Protein AF-A0A072TZC8-F1 (afdb_monomer)

Structure (mmCIF, N/CA/C/O backbone):
data_AF-A0A072TZC8-F1
#
_entry.id   AF-A0A072TZC8-F1
#
loop_
_atom_site.group_PDB
_atom_site.id
_atom_site.type_symbol
_atom_site.label_atom_id
_atom_site.label_alt_id
_atom_site.label_comp_id
_atom_site.label_asym_id
_atom_site.label_entity_id
_atom_site.label_seq_id
_atom_site.pdbx_PDB_ins_code
_atom_site.Cartn_x
_atom_site.Cartn_y
_atom_site.Cartn_z
_atom_site.occupancy
_atom_site.B_iso_or_equiv
_atom_site.auth_seq_id
_atom_site.auth_comp_id
_atom_site.auth_asym_id
_atom_site.auth_atom_id
_atom_site.pdbx_PDB_model_num
ATOM 1 N N . MET A 1 1 ? 20.073 1.582 -9.958 1.00 36.41 1 MET A N 1
ATOM 2 C CA . MET A 1 1 ? 19.822 2.308 -11.222 1.00 36.41 1 MET A CA 1
ATOM 3 C C . MET A 1 1 ? 18.313 2.449 -11.363 1.00 36.41 1 MET A C 1
ATOM 5 O O . MET A 1 1 ? 17.673 1.472 -11.715 1.00 36.41 1 MET A O 1
ATOM 9 N N . GLY A 1 2 ? 17.736 3.588 -10.967 1.00 42.50 2 GLY A N 1
ATOM 10 C CA . GLY A 1 2 ? 16.293 3.835 -11.092 1.00 42.50 2 GLY A CA 1
ATOM 11 C C . GLY A 1 2 ? 15.986 4.432 -12.461 1.00 42.50 2 GLY A C 1
ATOM 12 O O . GLY A 1 2 ? 16.650 5.389 -12.862 1.00 42.50 2 GLY A O 1
ATOM 13 N N . LEU A 1 3 ? 15.029 3.863 -13.195 1.00 43.97 3 LEU A N 1
ATOM 14 C CA . LEU A 1 3 ? 14.550 4.468 -14.434 1.00 43.97 3 LEU A CA 1
ATOM 15 C C . LEU A 1 3 ? 13.357 5.362 -14.084 1.00 43.97 3 LEU A C 1
ATOM 17 O O . LEU A 1 3 ? 12.316 4.886 -13.640 1.00 43.97 3 LEU A O 1
ATOM 21 N N . VAL A 1 4 ? 13.531 6.671 -14.264 1.00 49.66 4 VAL A N 1
ATOM 22 C CA . VAL A 1 4 ? 12.492 7.686 -14.057 1.00 49.66 4 VAL A CA 1
ATOM 23 C C . VAL A 1 4 ? 11.310 7.353 -14.968 1.00 49.66 4 VAL A C 1
ATOM 25 O O . VAL A 1 4 ? 11.406 7.471 -16.191 1.00 49.66 4 VAL A O 1
ATOM 28 N N . CYS A 1 5 ? 10.196 6.909 -14.389 1.00 47.62 5 CYS A N 1
ATOM 29 C CA . CYS A 1 5 ? 9.000 6.513 -15.128 1.00 47.62 5 CYS A CA 1
ATOM 30 C C . CYS A 1 5 ? 8.193 7.731 -15.599 1.00 47.62 5 CYS A C 1
ATOM 32 O O . CYS A 1 5 ? 7.047 7.897 -15.205 1.00 47.62 5 CYS A O 1
ATOM 34 N N . SER A 1 6 ? 8.808 8.624 -16.383 1.00 45.84 6 SER A N 1
ATOM 35 C CA . SER A 1 6 ? 8.193 9.567 -17.339 1.00 45.84 6 SER A CA 1
ATOM 36 C C . SER A 1 6 ? 9.176 10.678 -17.721 1.00 45.84 6 SER A C 1
ATOM 38 O O . SER A 1 6 ? 9.781 11.350 -16.889 1.00 45.84 6 SER A O 1
ATOM 40 N N . GLY A 1 7 ? 9.349 10.866 -19.029 1.00 46.41 7 GLY A N 1
ATOM 41 C CA . GLY A 1 7 ? 10.261 11.848 -19.600 1.00 46.41 7 GLY A CA 1
ATOM 42 C C . GLY A 1 7 ? 9.700 13.267 -19.620 1.00 46.41 7 GLY A C 1
ATOM 43 O O . GLY A 1 7 ? 9.469 13.752 -20.717 1.00 46.41 7 GLY A O 1
ATOM 44 N N . LEU A 1 8 ? 9.498 13.895 -18.449 1.00 41.50 8 LEU A N 1
ATOM 45 C CA . LEU A 1 8 ? 9.553 15.349 -18.144 1.00 41.50 8 LEU A CA 1
ATOM 46 C C . LEU A 1 8 ? 8.630 15.680 -16.938 1.00 41.50 8 LEU A C 1
ATOM 48 O O . LEU A 1 8 ? 7.411 15.586 -17.054 1.00 41.50 8 LEU A O 1
ATOM 52 N N . SER A 1 9 ? 9.225 16.150 -15.826 1.00 37.41 9 SER A N 1
ATOM 53 C CA . SER A 1 9 ? 8.654 16.472 -14.482 1.00 37.41 9 SER A CA 1
ATOM 54 C C . SER A 1 9 ? 8.325 15.261 -13.583 1.00 37.41 9 SER A C 1
ATOM 56 O O . SER A 1 9 ? 7.990 14.218 -14.126 1.00 37.41 9 SER A O 1
ATOM 58 N N . PRO A 1 10 ? 8.532 15.330 -12.246 1.00 44.84 10 PRO A N 1
ATOM 59 C CA . PRO A 1 10 ? 9.060 14.197 -11.485 1.00 44.84 10 PRO A CA 1
ATOM 60 C C . PRO A 1 10 ? 7.987 13.131 -11.200 1.00 44.84 10 PRO A C 1
ATOM 62 O O . PRO A 1 10 ? 7.127 13.365 -10.349 1.00 44.84 10 PRO A O 1
ATOM 65 N N . PRO A 1 11 ? 8.036 11.949 -11.843 1.00 52.09 11 PRO A N 1
ATOM 66 C CA . PRO A 1 11 ? 7.385 10.772 -11.290 1.00 52.09 11 PRO A CA 1
ATOM 67 C C . PRO A 1 11 ? 8.161 10.331 -10.047 1.00 52.09 11 PRO A C 1
ATOM 69 O O . PRO A 1 11 ? 9.393 10.417 -10.005 1.00 52.09 11 PRO A O 1
ATOM 72 N N . GLU A 1 12 ? 7.447 9.830 -9.047 1.00 54.31 12 GLU A N 1
ATOM 73 C CA . GLU A 1 12 ? 8.063 9.033 -7.989 1.00 54.31 12 GLU A CA 1
ATOM 74 C C . GLU A 1 12 ? 8.883 7.899 -8.645 1.00 54.31 12 GLU A C 1
ATOM 76 O O . GLU A 1 12 ? 8.425 7.302 -9.631 1.00 54.31 12 GLU A O 1
ATOM 81 N N . PRO A 1 13 ? 10.128 7.656 -8.203 1.00 56.62 13 PRO A N 1
ATOM 82 C CA . PRO A 1 13 ? 10.974 6.644 -8.819 1.00 56.62 13 PRO A CA 1
ATOM 83 C C . PRO A 1 13 ? 10.336 5.266 -8.621 1.00 56.62 13 PRO A C 1
ATOM 85 O O . PRO A 1 13 ? 10.059 4.883 -7.497 1.00 56.62 13 PRO A O 1
ATOM 88 N N . CYS A 1 14 ? 10.098 4.535 -9.713 1.00 58.78 14 CYS A N 1
ATOM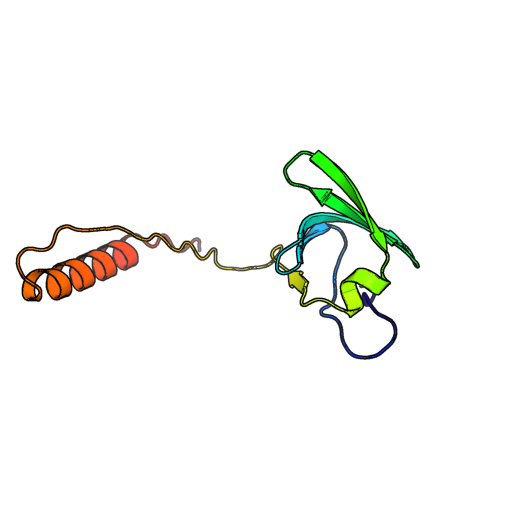 89 C CA . CYS A 1 14 ? 9.711 3.125 -9.650 1.00 58.78 14 CYS A CA 1
ATOM 90 C C . CYS A 1 14 ? 10.943 2.257 -9.920 1.00 58.78 14 CYS A C 1
ATOM 92 O O . CYS A 1 14 ? 11.716 2.521 -10.852 1.00 58.78 14 CYS A O 1
ATOM 94 N N . TYR A 1 15 ? 11.095 1.198 -9.144 1.00 66.81 15 TYR A N 1
ATOM 95 C CA . TYR A 1 15 ? 12.152 0.210 -9.233 1.00 66.81 15 TYR A CA 1
ATOM 96 C C . TYR A 1 15 ? 11.597 -1.145 -9.691 1.00 66.81 15 TYR A C 1
ATOM 98 O O . TYR A 1 15 ? 10.391 -1.398 -9.740 1.00 66.81 15 TYR A O 1
ATOM 106 N N . LEU A 1 16 ? 12.508 -2.020 -10.118 1.00 65.25 16 LEU A N 1
ATOM 107 C CA . LEU A 1 16 ? 12.171 -3.420 -10.356 1.00 65.25 16 LEU A CA 1
ATOM 108 C C . LEU A 1 16 ? 11.783 -4.058 -9.019 1.00 65.25 16 LEU A C 1
ATOM 110 O O . LEU A 1 16 ? 12.463 -3.815 -8.026 1.00 65.25 16 LEU A O 1
ATOM 114 N N . PHE A 1 17 ? 10.746 -4.894 -9.040 1.00 70.81 17 PHE A N 1
ATOM 115 C CA . PHE A 1 17 ? 10.126 -5.560 -7.888 1.00 70.81 17 PHE A CA 1
ATOM 116 C C . PHE A 1 17 ? 9.268 -4.667 -6.981 1.00 70.81 17 PHE A C 1
ATOM 118 O O . PHE A 1 17 ? 8.706 -5.156 -6.001 1.00 70.81 17 PHE A O 1
ATOM 125 N N . ASP A 1 18 ? 9.064 -3.396 -7.339 1.00 69.69 18 ASP A N 1
ATOM 126 C CA . ASP A 1 18 ? 8.126 -2.549 -6.608 1.00 69.69 18 ASP A CA 1
ATOM 127 C C . ASP A 1 18 ? 6.690 -3.018 -6.809 1.00 69.69 18 ASP A C 1
ATOM 129 O O . ASP A 1 18 ? 6.255 -3.335 -7.924 1.00 69.69 18 ASP A O 1
ATOM 133 N N . ILE A 1 19 ? 5.914 -2.986 -5.727 1.00 72.19 19 ILE A N 1
ATOM 134 C CA . ILE A 1 19 ? 4.468 -3.164 -5.807 1.00 72.19 19 ILE A CA 1
ATOM 135 C C . ILE A 1 19 ? 3.864 -1.801 -6.112 1.00 72.19 19 ILE A C 1
ATOM 137 O O . ILE A 1 19 ? 3.790 -0.923 -5.251 1.00 72.19 19 ILE A O 1
ATOM 141 N N . LEU A 1 20 ? 3.376 -1.638 -7.337 1.00 71.69 20 LEU A N 1
ATOM 142 C CA . LEU A 1 20 ? 2.698 -0.423 -7.756 1.00 71.69 20 LEU A CA 1
ATOM 143 C C . LEU A 1 20 ? 1.192 -0.588 -7.620 1.00 71.69 20 LEU A C 1
ATOM 145 O O . LEU A 1 20 ? 0.610 -1.603 -8.015 1.00 71.69 20 LEU A O 1
ATOM 149 N N . ARG A 1 21 ? 0.538 0.463 -7.128 1.00 69.50 21 ARG A N 1
ATOM 150 C CA . ARG A 1 21 ? -0.906 0.636 -7.254 1.00 69.50 21 ARG A CA 1
ATOM 151 C C . ARG A 1 21 ? -1.197 1.956 -7.944 1.00 69.50 21 ARG A C 1
ATOM 153 O O . ARG A 1 21 ? -0.944 3.028 -7.395 1.00 69.50 21 ARG A O 1
ATOM 160 N N . LEU A 1 22 ? -1.780 1.865 -9.133 1.00 66.88 22 LEU A N 1
ATOM 161 C CA . LEU A 1 22 ? -2.432 2.990 -9.790 1.00 66.88 22 LEU A CA 1
ATOM 162 C C . LEU A 1 22 ? -3.797 3.197 -9.144 1.00 66.88 22 LEU A C 1
ATOM 164 O O . LEU A 1 22 ? -4.547 2.234 -8.958 1.00 66.88 22 LEU A O 1
ATOM 168 N N . VAL A 1 23 ? -4.134 4.442 -8.809 1.00 55.78 23 VAL A N 1
ATOM 169 C CA . VAL A 1 23 ? -5.440 4.775 -8.226 1.00 55.78 23 VAL A CA 1
ATOM 170 C C . VAL A 1 23 ? -6.559 4.350 -9.192 1.00 55.78 23 VAL A C 1
ATOM 172 O O . VAL A 1 23 ? -6.842 5.030 -10.174 1.00 55.78 23 VAL A O 1
ATOM 175 N N . GLY A 1 24 ? -7.176 3.198 -8.904 1.00 59.09 24 GLY A N 1
ATOM 176 C CA . GLY A 1 24 ? -8.392 2.693 -9.546 1.00 59.09 24 GLY A CA 1
ATOM 177 C C . GLY A 1 24 ? -8.254 1.604 -10.620 1.00 59.09 24 GLY A C 1
ATOM 178 O O . GLY A 1 24 ? -9.296 1.117 -11.043 1.00 59.09 24 GLY A O 1
ATOM 179 N N . GLU A 1 25 ? -7.057 1.195 -11.072 1.00 71.50 25 GLU A N 1
ATOM 180 C CA . GLU A 1 25 ? -6.963 0.365 -12.301 1.00 71.50 25 GLU A CA 1
ATOM 181 C C . GLU A 1 25 ? -5.984 -0.820 -12.256 1.00 71.50 25 GLU A C 1
ATOM 183 O O . GLU A 1 25 ? -6.376 -1.926 -12.616 1.00 71.50 25 GLU A O 1
ATOM 188 N N . ILE A 1 26 ? -4.726 -0.636 -11.840 1.00 77.19 26 ILE A N 1
ATOM 189 C CA . ILE A 1 26 ? -3.707 -1.701 -11.920 1.00 77.19 26 ILE A CA 1
ATOM 190 C C . ILE A 1 26 ? -2.945 -1.777 -10.601 1.00 77.19 26 ILE A C 1
ATOM 192 O O . ILE A 1 26 ? -2.413 -0.772 -10.128 1.00 77.19 26 ILE A O 1
ATOM 196 N N . GLN A 1 27 ? -2.902 -2.977 -10.026 1.00 81.81 27 GLN A N 1
ATOM 197 C CA . GLN A 1 27 ? -2.092 -3.322 -8.863 1.00 81.81 27 GLN A CA 1
ATOM 198 C C . GLN A 1 27 ? -1.223 -4.531 -9.211 1.00 81.81 27 GLN A C 1
ATOM 200 O O . GLN A 1 27 ? -1.744 -5.519 -9.732 1.00 81.81 27 GLN A O 1
ATOM 205 N N . GLY A 1 28 ? 0.072 -4.469 -8.910 1.00 83.44 28 GLY A N 1
ATOM 206 C CA . GLY A 1 28 ? 0.975 -5.597 -9.121 1.00 83.44 28 GLY A CA 1
ATOM 207 C C . GLY A 1 28 ? 2.451 -5.250 -8.968 1.00 83.44 28 GLY A C 1
ATOM 208 O O . GLY A 1 28 ? 2.813 -4.086 -8.814 1.00 83.44 28 GLY A O 1
ATOM 209 N N . GLU A 1 29 ? 3.281 -6.283 -9.016 1.00 84.75 29 GLU A N 1
ATOM 210 C CA . GLU A 1 29 ? 4.737 -6.209 -8.919 1.00 84.75 29 GLU A CA 1
ATOM 211 C C . GLU A 1 29 ? 5.357 -5.875 -10.279 1.00 84.75 29 GLU A C 1
ATOM 213 O O . GLU A 1 29 ? 4.985 -6.451 -11.305 1.00 84.75 29 GLU A O 1
ATOM 218 N N . VAL A 1 30 ? 6.311 -4.949 -10.312 1.00 83.56 30 VAL A N 1
ATOM 219 C CA . VAL A 1 30 ? 7.030 -4.593 -11.539 1.00 83.56 30 VAL A CA 1
ATOM 220 C C . VAL A 1 30 ? 8.100 -5.636 -11.841 1.00 83.56 30 VAL A C 1
ATOM 222 O O . VAL A 1 30 ? 9.110 -5.725 -11.155 1.00 83.56 30 VAL A O 1
ATOM 225 N N . ILE A 1 31 ? 7.918 -6.388 -12.925 1.00 84.38 31 ILE A N 1
ATOM 226 C CA . ILE A 1 31 ? 8.858 -7.448 -13.324 1.00 84.38 31 ILE A CA 1
ATOM 227 C C . ILE A 1 31 ? 9.903 -6.932 -14.321 1.00 84.38 31 ILE A C 1
ATOM 229 O O . ILE A 1 31 ? 11.033 -7.410 -14.352 1.00 84.38 31 ILE A O 1
ATOM 233 N N . GLU A 1 32 ? 9.538 -5.962 -15.164 1.00 84.12 32 GLU A N 1
ATOM 234 C CA . GLU A 1 32 ? 10.431 -5.413 -16.189 1.00 84.12 32 GLU A CA 1
ATOM 235 C C . GLU A 1 32 ? 10.045 -3.971 -16.527 1.00 84.12 32 GLU A C 1
ATOM 237 O O . GLU A 1 32 ? 8.872 -3.689 -16.780 1.00 84.12 32 GLU A O 1
ATOM 242 N N . ILE A 1 33 ? 11.031 -3.075 -16.608 1.00 81.31 33 ILE A N 1
ATOM 243 C CA . ILE A 1 33 ? 10.857 -1.701 -17.095 1.00 81.31 33 ILE A CA 1
ATOM 244 C C . ILE A 1 33 ? 11.639 -1.557 -18.403 1.00 81.31 33 ILE A C 1
ATOM 246 O O . ILE A 1 33 ? 12.870 -1.543 -18.400 1.00 81.31 33 ILE A O 1
ATOM 250 N N . ALA A 1 34 ? 10.930 -1.434 -19.524 1.00 80.81 34 ALA A N 1
ATOM 251 C CA . ALA A 1 34 ? 11.510 -1.128 -20.828 1.00 80.81 34 ALA A CA 1
ATOM 252 C C . ALA A 1 34 ? 11.219 0.330 -21.227 1.00 80.81 34 ALA A C 1
ATOM 254 O O . ALA A 1 34 ? 10.395 1.013 -20.620 1.00 80.81 34 ALA A O 1
ATOM 255 N N . LEU A 1 35 ? 11.866 0.813 -22.295 1.00 76.50 35 LEU A N 1
ATOM 256 C CA . LEU A 1 35 ? 11.781 2.216 -22.735 1.00 76.50 35 LEU A CA 1
ATOM 257 C C . LEU A 1 35 ? 10.342 2.705 -22.980 1.00 76.50 35 LEU A C 1
ATOM 259 O O . LEU A 1 35 ? 10.008 3.846 -22.669 1.00 76.50 35 LEU A O 1
ATOM 263 N N . LEU A 1 36 ? 9.496 1.846 -23.554 1.00 77.62 36 LEU A N 1
ATOM 264 C CA . LEU A 1 36 ? 8.128 2.195 -23.947 1.00 77.62 36 LEU A CA 1
ATOM 265 C C . LEU A 1 36 ? 7.056 1.525 -23.090 1.00 77.62 36 LEU A C 1
ATOM 267 O O . LEU A 1 36 ? 5.903 1.960 -23.129 1.00 77.62 36 LEU A O 1
ATOM 271 N N . ARG A 1 37 ? 7.394 0.440 -22.389 1.00 80.38 37 ARG A N 1
ATOM 272 C CA . ARG A 1 37 ? 6.424 -0.392 -21.678 1.00 80.38 37 ARG A CA 1
ATOM 273 C C . ARG A 1 37 ? 7.015 -0.962 -20.396 1.00 80.38 37 ARG A C 1
ATOM 275 O O . ARG A 1 37 ? 8.180 -1.344 -20.375 1.00 80.38 37 ARG A O 1
ATOM 282 N N . THR A 1 38 ? 6.162 -1.143 -19.403 1.00 84.31 38 THR A N 1
ATOM 283 C CA . THR A 1 38 ? 6.460 -1.824 -18.144 1.00 84.31 38 THR A CA 1
ATOM 284 C C . THR A 1 38 ? 5.633 -3.101 -18.062 1.00 84.31 38 THR A C 1
ATOM 286 O O . THR A 1 38 ? 4.450 -3.104 -18.416 1.00 84.31 38 THR A O 1
ATOM 289 N N . LYS A 1 39 ? 6.238 -4.202 -17.618 1.00 84.88 39 LYS A N 1
ATOM 290 C CA . LYS A 1 39 ? 5.527 -5.444 -17.306 1.00 84.88 39 LYS A CA 1
ATOM 291 C C . LYS A 1 39 ? 5.223 -5.495 -15.816 1.00 84.88 39 LYS A C 1
ATOM 293 O O . LYS A 1 39 ? 6.128 -5.365 -14.996 1.00 84.88 39 LYS A O 1
ATOM 298 N N . VAL A 1 40 ? 3.955 -5.716 -15.493 1.00 87.12 40 VAL A N 1
ATOM 299 C CA . VAL A 1 40 ? 3.435 -5.781 -14.127 1.00 87.12 40 VAL A CA 1
ATOM 300 C C . VAL A 1 40 ? 2.776 -7.140 -13.916 1.00 87.12 40 VAL A C 1
ATOM 302 O O . VAL A 1 40 ? 1.907 -7.530 -14.697 1.00 87.12 40 VAL A O 1
ATOM 305 N N . LEU A 1 41 ? 3.178 -7.864 -12.877 1.00 86.38 41 LEU A N 1
ATOM 306 C CA . LEU A 1 41 ? 2.548 -9.107 -12.449 1.00 86.38 41 LEU A CA 1
ATOM 307 C C . LEU A 1 41 ? 1.477 -8.804 -11.401 1.00 86.38 41 LEU A C 1
ATOM 309 O O . LEU A 1 41 ? 1.757 -8.287 -10.324 1.00 86.38 41 LEU A O 1
ATOM 313 N N . THR A 1 42 ? 0.229 -9.113 -11.726 1.00 86.44 42 THR A N 1
ATOM 314 C CA . THR A 1 42 ? -0.905 -8.903 -10.813 1.00 86.44 42 THR A CA 1
ATOM 315 C C . THR A 1 42 ? -0.964 -9.960 -9.704 1.00 86.44 42 THR A C 1
ATOM 317 O O . THR A 1 42 ? -0.440 -11.061 -9.884 1.00 86.44 42 THR A O 1
ATOM 320 N N . PRO A 1 43 ? -1.702 -9.707 -8.602 1.00 83.88 43 PRO A N 1
ATOM 321 C CA . PRO A 1 43 ? -1.959 -10.710 -7.563 1.00 83.88 43 PRO A CA 1
ATOM 322 C C . PRO A 1 43 ? -2.647 -11.990 -8.065 1.00 83.88 43 PRO A C 1
ATOM 324 O O . PRO A 1 43 ? -2.614 -13.015 -7.392 1.00 83.88 43 PRO A O 1
A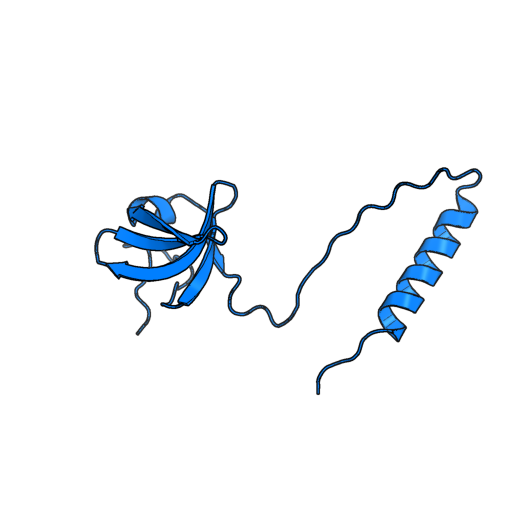TOM 327 N N . GLN A 1 44 ? -3.292 -11.945 -9.235 1.00 87.50 44 GLN A N 1
ATOM 328 C CA . GLN A 1 44 ? -3.910 -13.104 -9.884 1.00 87.50 44 GLN A CA 1
ATOM 329 C C . GLN A 1 44 ? -2.926 -13.875 -10.786 1.00 87.50 44 GLN A C 1
ATOM 331 O O . GLN A 1 44 ? -3.357 -14.716 -11.571 1.00 87.50 44 GLN A O 1
ATOM 336 N N . ASN A 1 45 ? -1.619 -13.588 -10.704 1.00 88.31 45 ASN A N 1
ATOM 337 C CA . ASN A 1 45 ? -0.563 -14.137 -11.563 1.00 88.31 45 ASN A CA 1
ATOM 338 C C . ASN A 1 45 ? -0.755 -13.849 -13.063 1.00 88.31 45 ASN A C 1
ATOM 340 O O . ASN A 1 45 ? -0.277 -14.591 -13.920 1.00 88.31 45 ASN A O 1
ATOM 344 N N . ILE A 1 46 ? -1.442 -12.754 -13.399 1.00 89.56 46 ILE A N 1
ATOM 345 C CA . ILE A 1 46 ? -1.599 -12.291 -14.781 1.00 89.56 46 ILE A CA 1
ATOM 346 C C . ILE A 1 46 ? -0.521 -11.250 -15.073 1.00 89.56 46 ILE A C 1
ATOM 348 O O . ILE A 1 46 ? -0.400 -10.266 -14.338 1.00 89.56 46 ILE A O 1
ATOM 352 N N . LEU A 1 47 ? 0.230 -11.451 -16.158 1.00 88.62 47 LEU A N 1
ATOM 353 C CA . LEU A 1 47 ? 1.243 -10.517 -16.642 1.00 88.62 47 LEU A CA 1
ATOM 354 C C . LEU A 1 47 ? 0.600 -9.450 -17.539 1.00 88.62 47 LEU A C 1
ATOM 356 O O . LEU A 1 47 ? 0.072 -9.761 -18.607 1.00 88.62 47 LEU A O 1
ATOM 360 N N . ILE A 1 48 ? 0.675 -8.188 -17.126 1.00 87.75 48 ILE A N 1
ATOM 361 C CA . ILE A 1 48 ? 0.125 -7.038 -17.848 1.00 87.75 48 ILE A CA 1
ATOM 362 C C . ILE A 1 48 ? 1.269 -6.203 -18.423 1.00 87.75 48 ILE A C 1
ATOM 364 O O . ILE A 1 48 ? 2.234 -5.893 -17.733 1.00 87.75 48 ILE A O 1
ATOM 368 N N . CYS A 1 49 ? 1.152 -5.805 -19.691 1.00 87.12 49 CYS A N 1
ATOM 369 C CA . CYS A 1 49 ? 2.100 -4.909 -20.348 1.00 87.12 49 CYS A CA 1
ATOM 370 C C . CYS A 1 49 ? 1.487 -3.509 -20.482 1.00 87.12 49 CYS A C 1
ATOM 372 O O . CYS A 1 49 ? 0.523 -3.318 -21.223 1.00 87.12 49 CYS A O 1
ATOM 374 N N . VAL A 1 50 ? 2.045 -2.536 -19.765 1.00 82.62 50 VAL A N 1
ATOM 375 C CA . VAL A 1 50 ? 1.503 -1.180 -19.631 1.00 82.62 50 VAL A CA 1
ATOM 376 C C . VAL A 1 50 ? 2.410 -0.186 -20.364 1.00 82.62 50 VAL A C 1
ATOM 378 O O . VAL A 1 50 ? 3.608 -0.164 -20.094 1.00 82.62 50 VAL A O 1
ATOM 381 N N . PRO A 1 51 ? 1.896 0.649 -21.286 1.00 86.19 51 PRO A N 1
ATOM 382 C CA . PRO A 1 51 ? 2.688 1.710 -21.908 1.00 86.19 51 PRO A CA 1
ATOM 383 C C . PRO A 1 51 ? 3.190 2.733 -20.882 1.00 86.19 51 PRO A C 1
ATOM 385 O O . PRO A 1 51 ? 2.428 3.157 -20.017 1.00 86.19 51 PRO A O 1
ATOM 388 N N . ASN A 1 52 ? 4.420 3.228 -21.024 1.00 79.38 52 ASN A N 1
ATOM 389 C CA . ASN A 1 52 ? 4.997 4.177 -20.059 1.00 79.38 52 ASN A CA 1
ATOM 390 C C . ASN A 1 52 ? 4.209 5.498 -19.977 1.00 79.38 52 ASN A C 1
ATOM 392 O O . ASN A 1 52 ? 4.089 6.105 -18.914 1.00 79.38 52 ASN A O 1
ATOM 396 N N . SER A 1 53 ? 3.574 5.905 -21.080 1.00 79.62 53 SER A N 1
ATOM 397 C CA . SER A 1 53 ? 2.666 7.059 -21.128 1.00 79.62 53 SER A CA 1
ATOM 398 C C . SER A 1 53 ? 1.425 6.919 -20.236 1.00 79.62 53 SER A C 1
ATOM 400 O O . SER A 1 53 ? 0.756 7.915 -19.969 1.00 79.62 53 SER A O 1
ATOM 402 N N . TYR A 1 54 ? 1.082 5.697 -19.814 1.00 77.44 54 TYR A N 1
ATOM 403 C CA . TYR A 1 54 ? -0.038 5.419 -18.914 1.00 77.44 54 TYR A CA 1
ATOM 404 C C . TYR A 1 54 ? 0.250 5.898 -17.488 1.00 77.44 54 TYR A C 1
ATOM 406 O O . TYR A 1 54 ? -0.617 6.481 -16.841 1.00 77.44 54 TYR A O 1
ATOM 414 N N . PHE A 1 55 ? 1.491 5.713 -17.033 1.00 73.19 55 PHE A N 1
ATOM 415 C CA . PHE A 1 55 ? 1.955 6.118 -15.706 1.00 73.19 55 PHE A CA 1
ATOM 416 C C . PHE A 1 55 ? 2.058 7.642 -15.576 1.00 73.19 55 PHE A C 1
ATOM 418 O O . PHE A 1 55 ? 1.685 8.195 -14.551 1.00 73.19 55 PHE A O 1
ATOM 425 N N . ALA A 1 56 ? 2.435 8.341 -16.651 1.00 69.38 56 ALA A N 1
ATOM 426 C CA . ALA A 1 56 ? 2.562 9.803 -16.666 1.00 69.38 56 ALA A CA 1
ATOM 427 C C . ALA A 1 56 ? 1.246 10.568 -16.398 1.00 69.38 56 ALA A C 1
ATOM 429 O O . ALA A 1 56 ? 1.274 11.754 -16.084 1.00 69.38 56 ALA A 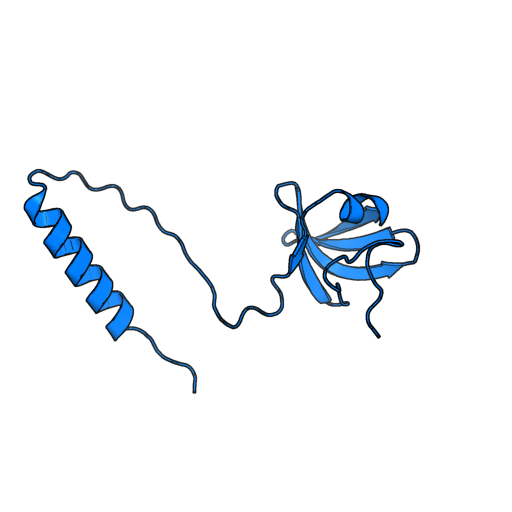O 1
ATOM 430 N N . LYS A 1 57 ? 0.081 9.923 -16.565 1.00 68.56 57 LYS A N 1
ATOM 431 C CA . LYS A 1 57 ? -1.246 10.555 -16.418 1.00 68.56 57 LYS A CA 1
ATOM 432 C C . LYS A 1 57 ? -1.961 10.194 -15.116 1.00 68.56 57 LYS A C 1
ATOM 434 O O . LYS A 1 57 ? -3.095 10.627 -14.912 1.00 68.56 57 LYS A O 1
ATOM 439 N N . LYS A 1 58 ? -1.362 9.354 -14.273 1.00 68.94 58 LYS A N 1
ATOM 440 C CA . LYS A 1 58 ? -2.013 8.767 -13.100 1.00 68.94 58 LYS A CA 1
ATOM 441 C C . LYS A 1 58 ? -1.153 8.998 -11.865 1.00 68.94 58 LYS A C 1
ATOM 443 O O . LYS A 1 58 ? 0.068 8.989 -11.945 1.00 68.94 58 LYS A O 1
ATOM 448 N N . THR A 1 59 ? -1.794 9.152 -10.711 1.00 69.81 59 THR A N 1
ATOM 449 C CA . THR A 1 59 ? -1.091 9.075 -9.428 1.00 69.81 59 THR A CA 1
ATOM 450 C C . THR A 1 59 ? -0.698 7.621 -9.187 1.00 69.81 59 THR A C 1
ATOM 452 O O . THR A 1 59 ? -1.561 6.737 -9.125 1.00 69.81 59 THR A O 1
ATOM 455 N N . ILE A 1 60 ? 0.604 7.380 -9.101 1.00 65.69 60 ILE A N 1
ATOM 456 C CA . ILE A 1 60 ? 1.190 6.095 -8.726 1.00 65.69 60 ILE A CA 1
ATOM 457 C C . ILE A 1 60 ? 1.362 6.126 -7.209 1.00 65.69 60 ILE A C 1
ATOM 459 O O . ILE A 1 60 ? 1.661 7.171 -6.649 1.00 65.69 60 ILE A O 1
ATOM 463 N N . SER A 1 61 ? 1.104 5.009 -6.538 1.00 66.81 61 SER A N 1
ATOM 464 C CA . SER A 1 61 ? 1.490 4.838 -5.141 1.00 66.81 61 SER A CA 1
ATOM 465 C C . SER A 1 61 ? 2.340 3.587 -5.030 1.00 66.81 61 SER A C 1
ATOM 467 O O . SER A 1 61 ? 1.882 2.494 -5.379 1.00 66.81 61 SER A O 1
ATOM 469 N N . GLU A 1 62 ? 3.573 3.763 -4.576 1.00 65.12 62 GLU A N 1
ATOM 470 C CA . GLU A 1 62 ? 4.448 2.657 -4.225 1.00 65.12 62 GLU A CA 1
ATOM 471 C C . GLU A 1 62 ? 3.970 2.025 -2.907 1.00 65.12 62 GLU A C 1
ATOM 473 O O . GLU A 1 62 ? 3.601 2.715 -1.945 1.00 65.12 62 GLU A O 1
ATOM 478 N N . MET A 1 63 ? 3.891 0.695 -2.890 1.00 65.56 63 MET A N 1
ATOM 479 C CA . MET A 1 63 ? 3.487 -0.094 -1.725 1.00 65.56 63 MET A CA 1
ATOM 480 C C . MET A 1 63 ? 4.586 -1.036 -1.223 1.00 65.56 63 MET A C 1
ATOM 482 O O . MET A 1 63 ? 4.362 -1.676 -0.199 1.00 65.56 63 MET A O 1
ATOM 486 N N . SER A 1 64 ? 5.726 -1.128 -1.919 1.00 59.12 64 SER A N 1
ATOM 487 C CA . SER A 1 64 ? 6.857 -2.013 -1.596 1.00 59.12 64 SER A CA 1
ATOM 488 C C . SER A 1 64 ? 7.502 -1.671 -0.253 1.00 59.12 64 SER A C 1
ATOM 490 O O . SER A 1 64 ? 7.718 -2.575 0.545 1.00 59.12 64 SER A O 1
ATOM 492 N N . ASP A 1 65 ? 7.697 -0.381 0.034 1.00 56.91 65 ASP A N 1
ATOM 493 C CA . 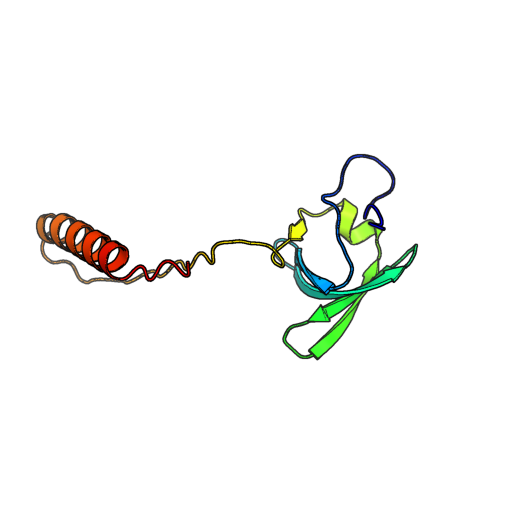ASP A 1 65 ? 8.418 0.098 1.221 1.00 56.91 65 ASP A CA 1
ATOM 494 C C . ASP A 1 65 ? 7.543 0.996 2.105 1.00 56.91 65 ASP A C 1
ATOM 496 O O . ASP A 1 65 ? 7.755 2.202 2.245 1.00 56.91 65 ASP A O 1
ATOM 500 N N . LYS A 1 66 ? 6.512 0.419 2.727 1.00 57.50 66 LYS A N 1
ATOM 501 C CA . LYS A 1 66 ? 5.853 1.089 3.854 1.00 57.50 66 LYS A CA 1
ATOM 502 C C . LYS A 1 66 ? 6.188 0.359 5.141 1.00 57.50 66 LYS A C 1
ATOM 504 O O . LYS A 1 66 ? 5.695 -0.739 5.367 1.00 57.50 66 LYS A O 1
ATOM 509 N N . ASP A 1 67 ? 6.916 1.042 6.025 1.00 61.66 67 ASP A N 1
ATOM 510 C CA . ASP A 1 67 ? 7.239 0.602 7.397 1.00 61.66 67 ASP A CA 1
ATOM 511 C C . ASP A 1 67 ? 5.995 0.317 8.264 1.00 61.66 67 ASP A C 1
ATOM 513 O O . ASP A 1 67 ? 6.090 -0.121 9.411 1.00 61.66 67 ASP A O 1
ATOM 517 N N . TYR A 1 68 ? 4.801 0.602 7.743 1.00 59.19 68 TYR A N 1
ATOM 518 C CA . TYR A 1 68 ? 3.528 0.375 8.397 1.00 59.19 68 TYR A CA 1
ATOM 519 C C . TYR A 1 68 ? 2.468 -0.087 7.392 1.00 59.19 68 TYR A C 1
ATOM 521 O O . TYR A 1 68 ? 2.283 0.485 6.315 1.00 59.19 68 TYR A O 1
ATOM 529 N N . HIS A 1 69 ? 1.687 -1.083 7.798 1.00 64.06 69 HIS A N 1
ATOM 530 C CA . HIS A 1 69 ? 0.453 -1.459 7.121 1.00 64.06 69 HIS A CA 1
ATOM 531 C C . HIS A 1 69 ? -0.723 -0.742 7.792 1.00 64.06 69 HIS A C 1
ATOM 533 O O . HIS A 1 69 ? -0.896 -0.815 9.009 1.00 64.06 69 HIS A O 1
ATOM 539 N N . MET A 1 70 ? -1.540 -0.035 7.007 1.00 66.44 70 MET A N 1
ATOM 540 C CA . MET A 1 70 ? -2.772 0.583 7.500 1.00 66.44 70 MET A CA 1
ATOM 541 C C . MET A 1 70 ? -3.971 -0.292 7.135 1.00 66.44 70 MET A C 1
ATOM 543 O O . MET A 1 70 ? -4.295 -0.448 5.959 1.00 66.44 70 MET A O 1
ATOM 547 N N . GLU A 1 71 ? -4.674 -0.791 8.147 1.00 73.12 71 GLU A N 1
ATOM 548 C CA . GLU A 1 71 ? -5.944 -1.496 7.981 1.00 73.12 71 GLU A CA 1
ATOM 549 C C . GLU A 1 71 ? -7.108 -0.638 8.487 1.00 73.12 71 GLU A C 1
ATOM 551 O O . GLU A 1 71 ? -7.111 -0.169 9.626 1.00 73.12 71 GLU A O 1
ATOM 556 N N . VAL A 1 72 ? -8.131 -0.451 7.649 1.00 80.44 72 VAL A N 1
ATOM 557 C CA . VAL A 1 72 ? -9.345 0.293 8.007 1.00 80.44 72 VAL A CA 1
ATOM 558 C C . VAL A 1 72 ? -10.529 -0.662 8.018 1.00 80.44 72 VAL A C 1
ATOM 560 O O . VAL A 1 72 ? -10.956 -1.154 6.977 1.00 80.44 72 VAL A O 1
ATOM 563 N N . HIS A 1 73 ? -11.095 -0.879 9.202 1.00 81.50 73 HIS A N 1
ATOM 564 C CA . HIS A 1 73 ? -12.275 -1.714 9.399 1.00 81.50 73 HIS A CA 1
ATOM 565 C C . HIS A 1 73 ? -13.463 -0.858 9.835 1.00 81.50 73 HIS A C 1
ATOM 567 O O . HIS A 1 73 ? -13.359 -0.050 10.759 1.00 81.50 73 HIS A O 1
ATOM 573 N N . LYS A 1 74 ? -14.617 -1.054 9.192 1.00 84.88 74 LYS A N 1
ATOM 574 C CA . LYS A 1 74 ? -15.876 -0.408 9.578 1.00 84.88 74 LYS A CA 1
ATOM 575 C C . LYS A 1 74 ? -16.784 -1.424 10.260 1.00 84.88 74 LYS A C 1
ATOM 577 O O . LYS A 1 74 ? -17.238 -2.370 9.627 1.00 84.88 74 LYS A O 1
ATOM 582 N N . ILE A 1 75 ? -17.072 -1.198 11.540 1.00 85.06 75 ILE A N 1
ATOM 583 C CA . ILE A 1 75 ? -17.964 -2.042 12.341 1.00 85.06 75 ILE A CA 1
ATOM 584 C C . ILE A 1 75 ? -19.271 -1.284 12.566 1.00 85.06 75 ILE A C 1
ATOM 586 O O . ILE A 1 75 ? -19.292 -0.225 13.192 1.00 85.06 75 ILE A O 1
ATOM 590 N N . SER A 1 76 ? -20.369 -1.825 12.048 1.00 87.25 76 SER A N 1
ATOM 591 C CA . SER A 1 76 ? -21.710 -1.288 12.282 1.00 87.25 76 SER A CA 1
ATOM 592 C C . SER A 1 76 ? -22.246 -1.790 13.622 1.00 87.25 76 SER A C 1
ATOM 594 O O . SER A 1 76 ? -22.308 -2.995 13.850 1.00 87.25 76 SER A O 1
ATOM 596 N N . LEU A 1 77 ? -22.666 -0.876 14.498 1.00 81.94 77 LEU A N 1
ATOM 597 C CA . LEU A 1 77 ? -23.226 -1.202 15.810 1.00 81.94 77 LEU A CA 1
ATOM 598 C C . LEU A 1 77 ? -24.654 -0.664 15.916 1.00 81.94 77 LEU A C 1
ATOM 600 O O . LEU A 1 77 ? -24.923 0.477 15.539 1.00 81.94 77 LEU A O 1
ATOM 604 N N . LYS A 1 78 ? -25.571 -1.461 16.474 1.00 80.06 78 LYS A N 1
ATOM 605 C CA . LYS A 1 78 ? -26.907 -0.982 16.844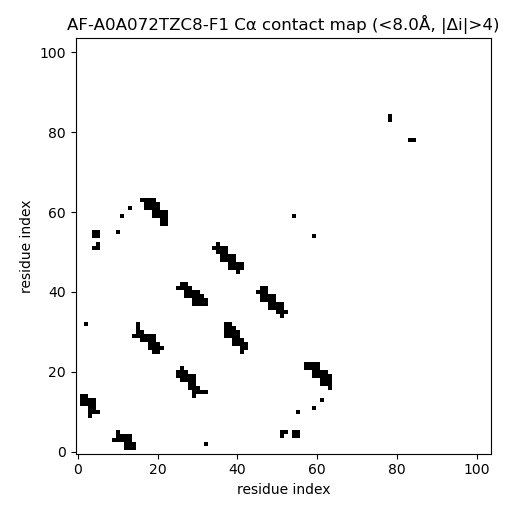 1.00 80.06 78 LYS A CA 1
ATOM 606 C C . LYS A 1 78 ? -26.818 -0.340 18.226 1.00 80.06 78 LYS A C 1
ATOM 608 O O . LYS A 1 78 ? -26.853 -1.019 19.247 1.00 80.06 78 LYS A O 1
ATOM 613 N N . VAL A 1 79 ? -26.624 0.972 18.249 1.00 65.94 79 VAL A N 1
ATOM 614 C CA . VAL A 1 79 ? -26.369 1.722 19.483 1.00 65.94 79 VAL A CA 1
ATOM 615 C C . VAL A 1 79 ? -27.684 2.232 20.057 1.00 65.94 79 VAL A C 1
ATOM 617 O O . VAL A 1 79 ? -28.411 2.958 19.389 1.00 65.94 79 VAL A O 1
ATOM 620 N N . ILE A 1 80 ? -27.967 1.875 21.309 1.00 67.69 80 ILE A N 1
ATOM 621 C CA . ILE A 1 80 ? -29.149 2.357 22.042 1.00 67.69 80 ILE A CA 1
ATOM 622 C C . ILE A 1 80 ? -28.855 3.707 22.727 1.00 67.69 80 ILE A C 1
ATOM 624 O O . ILE A 1 80 ? -29.764 4.494 22.959 1.00 67.69 80 ILE A O 1
ATOM 628 N N . GLU A 1 81 ? -27.584 4.014 23.021 1.00 75.25 81 GLU A N 1
ATOM 629 C CA . GLU A 1 81 ? -27.193 5.229 23.745 1.00 75.25 81 GLU A CA 1
ATOM 630 C C . GLU A 1 81 ? -25.809 5.749 23.311 1.00 75.25 81 GLU A C 1
ATOM 632 O O . GLU A 1 81 ? -24.796 5.063 23.461 1.00 75.25 81 GLU A O 1
ATOM 637 N N . LEU A 1 82 ? -25.745 6.987 22.803 1.00 76.00 82 LEU A N 1
ATOM 638 C CA . LEU A 1 82 ? -24.518 7.596 22.259 1.00 76.00 82 LEU A CA 1
ATOM 639 C C . LEU A 1 82 ? -23.377 7.718 23.282 1.00 76.00 82 LEU A C 1
ATOM 641 O O . LEU A 1 82 ? -22.209 7.623 22.912 1.00 76.00 82 LEU A O 1
ATOM 645 N N . LYS A 1 83 ? -23.682 7.862 24.578 1.00 77.81 83 LYS A N 1
ATOM 646 C CA . LYS A 1 83 ? -22.661 7.931 25.641 1.00 77.81 83 LYS A CA 1
ATOM 647 C C . LYS A 1 83 ? -21.813 6.656 25.720 1.00 77.81 83 LYS A C 1
ATOM 649 O O . LYS A 1 83 ? -20.621 6.723 26.012 1.00 77.81 83 LYS A O 1
ATOM 654 N N . LYS A 1 84 ? -22.392 5.497 25.384 1.00 82.38 84 LYS A N 1
ATOM 655 C CA . LYS A 1 84 ? -21.670 4.216 25.349 1.00 82.38 84 LYS A CA 1
ATOM 656 C C . LYS A 1 84 ? -20.666 4.155 24.195 1.00 82.38 84 LYS A C 1
ATOM 658 O O . LYS A 1 84 ? -19.640 3.502 24.335 1.00 82.38 84 LYS A O 1
ATOM 663 N N . MET A 1 85 ? -20.894 4.887 23.099 1.00 85.00 85 MET A N 1
ATOM 664 C CA . MET A 1 85 ? -19.970 4.918 21.956 1.00 85.00 85 MET A CA 1
ATOM 665 C C . MET A 1 85 ? -18.638 5.582 22.276 1.00 85.00 85 MET A C 1
ATOM 667 O O . MET A 1 85 ? -17.603 5.107 21.815 1.00 85.00 85 MET A O 1
ATOM 671 N N . GLN A 1 86 ? -18.645 6.654 23.072 1.00 85.62 86 GLN A N 1
ATOM 672 C CA . GLN A 1 86 ? -17.399 7.291 23.500 1.00 85.62 86 GLN A CA 1
ATOM 673 C C . GLN A 1 86 ? -16.563 6.327 24.344 1.00 85.62 86 GLN A C 1
ATOM 675 O O . GLN A 1 86 ? -15.373 6.172 24.086 1.00 85.62 86 GLN A O 1
ATOM 680 N N . LYS A 1 87 ? -17.205 5.612 25.279 1.00 88.19 87 LYS A N 1
ATOM 681 C CA . LYS A 1 87 ? -16.549 4.595 26.108 1.00 88.19 87 LYS A CA 1
ATOM 682 C C . LYS A 1 87 ? -15.970 3.448 25.267 1.00 88.19 87 LYS A C 1
ATOM 684 O O . LYS A 1 87 ? -14.783 3.168 25.382 1.00 88.19 87 LYS A O 1
ATOM 689 N N . ILE A 1 88 ? -16.764 2.867 24.364 1.00 88.06 88 ILE A N 1
ATOM 690 C CA . ILE A 1 88 ? -16.315 1.793 23.457 1.00 88.06 88 ILE A CA 1
ATOM 691 C C . ILE A 1 88 ? -15.140 2.263 22.586 1.00 88.06 88 ILE A C 1
ATOM 693 O O . ILE A 1 88 ? -14.167 1.538 22.418 1.00 88.06 88 ILE A O 1
ATOM 697 N N . SER A 1 89 ? -15.199 3.486 22.047 1.00 89.31 89 SER A N 1
ATOM 698 C CA . SER A 1 89 ? -14.115 4.051 21.230 1.00 89.31 89 SER A CA 1
ATOM 699 C C . SER A 1 89 ? -12.807 4.167 22.013 1.00 89.31 89 SE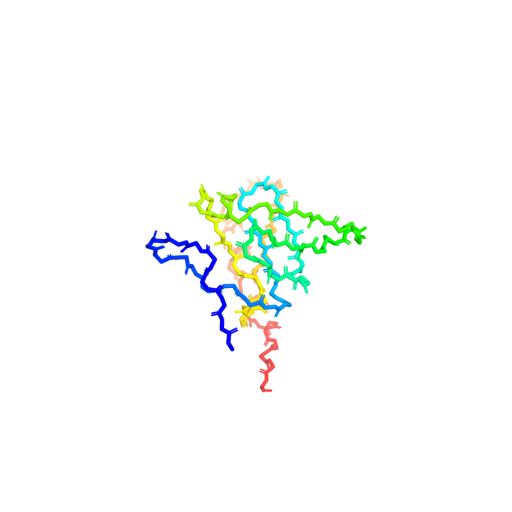R A C 1
ATOM 701 O O . SER A 1 89 ? -11.752 3.786 21.504 1.00 89.31 89 SER A O 1
ATOM 703 N N . SER A 1 90 ? -12.868 4.660 23.252 1.00 90.50 90 SER A N 1
ATOM 704 C CA . SER A 1 90 ? -11.695 4.764 24.124 1.00 90.50 90 SER A CA 1
ATOM 705 C C . SER A 1 90 ? -11.110 3.391 24.459 1.00 90.50 90 SER A C 1
ATOM 707 O O . SER A 1 90 ? -9.914 3.188 24.271 1.00 90.50 90 SER A O 1
ATOM 709 N N . GLU A 1 91 ? -11.949 2.427 24.847 1.00 92.12 91 GLU A N 1
ATOM 710 C CA . GLU A 1 91 ? -11.516 1.060 25.176 1.00 92.12 91 GLU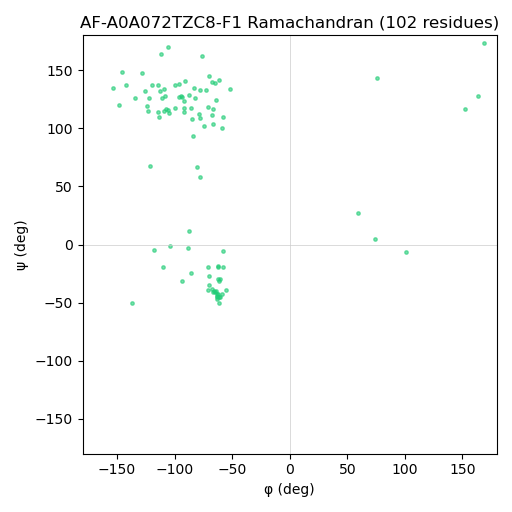 A CA 1
ATOM 711 C C . GLU A 1 91 ? -10.888 0.345 23.970 1.00 92.12 91 GLU A C 1
ATOM 713 O O . GLU A 1 91 ? -9.836 -0.279 24.094 1.00 92.12 91 GLU A O 1
ATOM 718 N N . VAL A 1 92 ? -11.471 0.477 22.771 1.00 89.94 92 VAL A N 1
ATOM 719 C CA . VAL A 1 92 ? -10.902 -0.106 21.544 1.00 89.94 92 VAL A CA 1
ATOM 720 C C . VAL A 1 92 ? -9.550 0.526 21.209 1.00 89.94 92 VAL A C 1
ATOM 722 O O . VAL A 1 92 ? -8.626 -0.187 20.824 1.00 89.94 92 VAL A O 1
ATOM 725 N N . LYS A 1 93 ? -9.391 1.845 21.381 1.00 89.56 93 LYS A N 1
ATOM 726 C CA . LYS A 1 93 ? -8.099 2.520 21.165 1.00 89.56 93 LYS A CA 1
ATOM 727 C C . LYS A 1 93 ? -7.031 2.034 22.141 1.00 89.56 93 LYS A C 1
ATOM 729 O O . LYS A 1 93 ? -5.909 1.771 21.716 1.00 89.56 93 LYS A O 1
ATOM 734 N N . GLU A 1 94 ? -7.362 1.910 23.423 1.00 92.44 94 GLU A N 1
ATOM 735 C CA . GLU A 1 94 ? -6.442 1.383 24.438 1.00 92.44 94 GLU A CA 1
ATOM 736 C C . GLU A 1 94 ? -6.088 -0.086 24.175 1.00 92.44 94 GLU A C 1
ATOM 738 O O . GLU A 1 94 ? -4.917 -0.466 24.242 1.00 92.44 94 GLU A O 1
ATOM 743 N N . MET A 1 95 ? -7.066 -0.902 23.771 1.00 90.62 95 MET A N 1
ATOM 744 C CA . MET A 1 95 ? -6.839 -2.289 23.366 1.00 90.62 95 MET A CA 1
ATOM 745 C C . MET A 1 95 ? -5.903 -2.382 22.152 1.00 90.62 95 MET A C 1
ATOM 747 O O . MET A 1 95 ? -4.992 -3.205 22.142 1.00 90.62 95 MET A O 1
ATOM 751 N N . LEU A 1 96 ? -6.107 -1.560 21.119 1.00 86.25 96 LEU A N 1
ATOM 752 C CA . LEU A 1 96 ? -5.249 -1.575 19.931 1.00 86.25 96 LEU A CA 1
ATOM 753 C C . LEU A 1 96 ? -3.820 -1.126 20.262 1.00 86.25 96 LEU A C 1
ATOM 755 O O . LEU A 1 96 ? -2.876 -1.750 19.792 1.00 86.25 96 LEU A O 1
ATOM 759 N N . ARG A 1 97 ? -3.652 -0.105 21.114 1.00 85.88 97 ARG A N 1
ATOM 760 C CA . ARG A 1 97 ? -2.332 0.383 21.555 1.00 85.88 97 ARG A CA 1
ATOM 761 C C . ARG A 1 97 ? -1.579 -0.625 22.420 1.00 85.88 97 ARG A C 1
ATOM 763 O O . ARG A 1 97 ? -0.381 -0.796 22.239 1.00 85.88 97 ARG A O 1
ATOM 770 N N . SER A 1 98 ? -2.269 -1.303 23.336 1.00 85.69 98 SER A N 1
ATOM 771 C CA . SER A 1 98 ? -1.659 -2.313 24.218 1.00 85.69 98 SER A CA 1
ATOM 772 C C . SER A 1 98 ? -1.270 -3.605 23.493 1.00 85.69 98 SER A C 1
ATOM 774 O O . SER A 1 98 ? -0.439 -4.359 23.989 1.00 85.69 98 SER A O 1
ATOM 776 N N . LYS A 1 99 ? -1.837 -3.857 22.308 1.00 77.31 99 LYS A N 1
ATOM 777 C CA . LYS A 1 99 ? -1.514 -5.017 21.467 1.00 77.31 99 LYS A CA 1
ATOM 778 C C . LYS A 1 99 ? -0.356 -4.793 20.494 1.00 77.31 99 LYS A C 1
ATOM 780 O O . LYS A 1 99 ? 0.006 -5.740 19.795 1.00 77.31 99 LYS A O 1
ATOM 785 N N . ILE A 1 100 ? 0.221 -3.591 20.421 1.00 66.69 100 ILE A N 1
ATOM 786 C CA . ILE A 1 100 ? 1.332 -3.315 19.504 1.00 66.69 100 ILE A CA 1
ATOM 787 C C . ILE A 1 100 ? 2.557 -4.120 19.957 1.00 66.69 100 ILE A C 1
ATOM 789 O O . ILE A 1 100 ? 3.246 -3.759 20.907 1.00 66.69 100 ILE A O 1
ATOM 793 N N . LYS A 1 101 ? 2.847 -5.216 19.250 1.00 58.84 101 LYS A N 1
ATOM 794 C CA . LYS A 1 101 ? 4.206 -5.750 19.164 1.00 58.84 101 LYS A CA 1
ATOM 795 C C . LYS A 1 101 ? 4.964 -4.817 18.229 1.00 58.84 101 LYS A C 1
ATOM 797 O O . LYS A 1 101 ? 4.770 -4.905 17.022 1.00 58.84 101 LYS A O 1
ATOM 802 N N . CYS A 1 102 ? 5.784 -3.919 18.766 1.00 48.97 102 CYS A N 1
ATOM 803 C CA . CYS A 1 102 ? 6.840 -3.317 17.959 1.00 48.97 102 CYS A CA 1
ATOM 804 C C . CYS A 1 102 ? 7.829 -4.445 17.622 1.00 48.97 102 CYS A C 1
ATOM 806 O O . CYS A 1 102 ? 8.383 -5.024 18.561 1.00 48.97 102 CYS A O 1
ATOM 808 N N . PRO A 1 103 ? 8.028 -4.820 16.347 1.00 47.25 103 PRO A N 1
ATOM 809 C CA . PRO A 1 103 ? 9.208 -5.586 15.988 1.00 47.25 103 PRO A CA 1
ATOM 810 C C . PRO A 1 103 ? 10.406 -4.648 16.181 1.00 47.25 103 PRO A C 1
ATOM 812 O O . PRO A 1 103 ? 10.497 -3.612 15.526 1.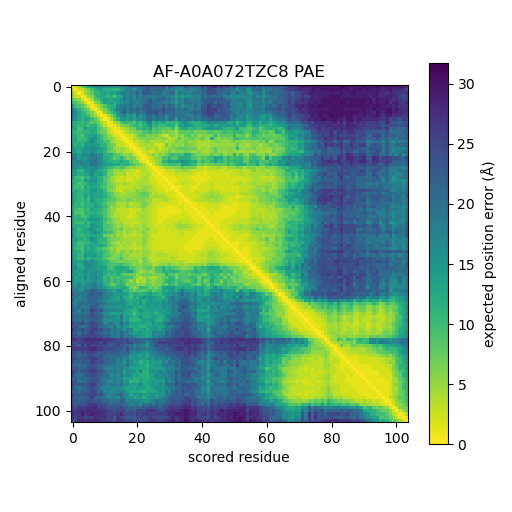00 47.25 103 PRO A O 1
ATOM 815 N N . SER A 1 104 ? 11.228 -4.951 17.185 1.00 39.84 104 SER A N 1
ATOM 816 C CA . SER A 1 104 ? 12.550 -4.352 17.400 1.00 39.84 104 SER A CA 1
ATOM 817 C C . SER A 1 104 ? 13.519 -4.753 16.302 1.00 39.84 104 SER A C 1
ATOM 819 O O . SER A 1 104 ? 13.473 -5.960 15.959 1.00 39.84 104 SER A O 1
#

Sequence (104 aa):
MGLVCSGLSPPEPCYLFDILRLVGEIQGEVIEIALLRTKVLTPQNILICVPNSYFAKKTISEMSDKDYHMEVHKISLKVIELKKMQKISSEVKEMLRSKIKCPS

pLDDT: mean 72.46, std 14.78, range [36.41, 92.44]

Mean predicted aligned error: 14.04 Å

Solvent-accessible surface area (backbone atoms only — not comparable to full-atom values): 6683 Å² to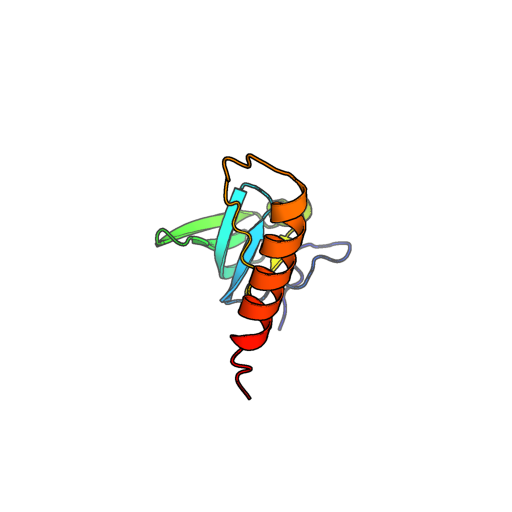tal; per-residue (Å²): 139,72,58,67,54,40,99,77,73,89,46,76,77,51,51,80,65,32,29,40,35,39,84,88,80,50,56,27,33,25,76,43,84,53,97,61,35,31,34,30,38,26,92,84,75,47,80,43,80,42,52,42,74,60,53,65,78,48,66,74,42,82,60,64,87,55,102,65,86,86,83,89,82,87,81,89,74,93,75,91,49,74,74,56,52,57,55,52,52,52,52,52,52,52,52,58,62,74,63,64,77,76,86,125

Secondary structure (DSSP, 8-state):
--B-SSSSS-PPPB-TT-EEEETTS-EEEEEEE-SSEEEEE-TTS-EEEEEHHHHTTS-EEE-TT-SS-----------S-HHHHHHHHHHHHHHHHHT-----

Foldseek 3Di:
DFDQLDDDDHDDTDDQQWFKDWVPDDTFGFHDDDPFWTWGQGPVRDIDIGGSVVSVVTRIDTDRDDPDDDDDDDDDDPDPDVVVVVVVVVVVVVVVVVPDPDPD

Nearest PDB structures (foldseek):
  2vv5-assembly1_G  TM=9.005E-01  e=9.510E-03  Escherichia coli
  6zye-assembly1_E  TM=8.617E-01  e=1.652E-02  Escherichia coli K-12
  5y4o-assembly1_A  TM=8.686E-01  e=3.245E-02  Escherichia coli O157:H7
  8tdm-assembly1_A  TM=7.684E-01  e=1.461E-02  Arabidopsis thaliana
  8jwe-assembly1_A  TM=7.831E-01  e=3.245E-02  Arabidopsis thaliana

Organism: Medicago truncatula (NCBI:txid3880)

Radius of gyration: 20.26 Å; Cα contacts (8 Å, |Δi|>4): 125; chains: 1; bounding box: 49×31×50 Å

InterPro domains:
  IPR006685 Mechanosensitive ion channel MscS [PF00924] (23-61)
  IPR010920 LSM domain superfamily [SSF50182] (23-63)
  IPR023408 Mechanosensitive ion channel MscS, beta-domain superfamily [G3DSA:2.30.30.60] (18-62)